Protein AF-A0A920SBG8-F1 (afdb_monomer_lite)

Secondary structure (DSSP, 8-state):
---PPPPPP---GGGSSSHHHHHHHHHHHHHHHHHTTT--SPPTT-PPTTTS-HHHHHHHHHHHHHHHHHHHGGGHHHHHHHHHHHHHHHHHT--TTGGGSEE--TTS-EETTHHHHHHHHHHHHHGGGTS--

Radius of gyration: 15.92 Å; chains: 1; bounding box: 50×31×43 Å

Structure (mmCIF, N/CA/C/O backbone):
data_AF-A0A920SBG8-F1
#
_entry.id   AF-A0A920SBG8-F1
#
loop_
_atom_site.group_PDB
_atom_site.id
_atom_site.type_symbol
_atom_site.label_atom_id
_atom_site.label_alt_id
_atom_site.label_comp_id
_atom_site.label_asym_id
_atom_site.label_entity_id
_atom_site.label_seq_id
_atom_site.pdbx_PDB_ins_code
_atom_site.Cartn_x
_atom_site.Cartn_y
_atom_site.Cartn_z
_atom_site.occupancy
_atom_site.B_iso_or_equiv
_atom_site.auth_seq_id
_atom_site.auth_comp_id
_atom_site.auth_asym_id
_atom_site.auth_atom_id
_atom_site.pdbx_PDB_model_num
ATOM 1 N N . MET A 1 1 ? 36.521 13.146 -2.210 1.00 37.94 1 MET A N 1
ATOM 2 C CA . MET A 1 1 ? 36.074 12.347 -3.370 1.00 37.94 1 MET A CA 1
ATOM 3 C C . MET A 1 1 ? 34.548 12.326 -3.344 1.00 37.94 1 MET A C 1
ATOM 5 O O . MET A 1 1 ? 33.984 11.675 -2.478 1.00 37.94 1 MET A O 1
ATOM 9 N N . LYS A 1 2 ? 33.874 13.148 -4.163 1.00 38.72 2 LYS A N 1
ATOM 10 C CA . LYS A 1 2 ? 32.404 13.142 -4.255 1.00 38.72 2 LYS A CA 1
ATOM 11 C C . LYS A 1 2 ? 32.019 12.042 -5.240 1.00 38.72 2 LYS A C 1
ATOM 13 O O . LYS A 1 2 ? 32.351 12.146 -6.416 1.00 38.72 2 LYS A O 1
ATOM 18 N N . ILE A 1 3 ? 31.389 10.980 -4.750 1.00 42.69 3 ILE A N 1
ATOM 19 C CA . ILE A 1 3 ? 30.821 9.938 -5.604 1.00 42.69 3 ILE A CA 1
ATOM 20 C C . ILE A 1 3 ? 29.560 10.555 -6.215 1.00 42.69 3 ILE A C 1
ATOM 22 O O . ILE A 1 3 ? 28.560 10.733 -5.526 1.00 42.69 3 ILE A O 1
ATOM 26 N N . GLY A 1 4 ? 29.651 10.998 -7.470 1.00 41.34 4 GLY A N 1
ATOM 27 C CA . GLY A 1 4 ? 28.479 11.430 -8.231 1.00 41.34 4 GLY A CA 1
ATOM 28 C C . GLY A 1 4 ? 27.525 10.251 -8.456 1.00 41.34 4 GLY A C 1
ATOM 29 O O . GLY A 1 4 ? 27.967 9.098 -8.399 1.00 41.34 4 GLY A O 1
ATOM 30 N N . PRO A 1 5 ? 26.227 10.505 -8.696 1.00 43.31 5 PRO A N 1
ATOM 31 C CA . PRO A 1 5 ? 25.285 9.437 -8.998 1.00 43.31 5 PRO A CA 1
ATOM 32 C C . PRO A 1 5 ? 25.799 8.635 -10.197 1.00 43.31 5 PRO A C 1
ATOM 34 O O . PRO A 1 5 ? 26.196 9.206 -11.216 1.00 43.31 5 PRO A O 1
ATOM 37 N N . LYS A 1 6 ? 25.842 7.304 -10.054 1.00 39.62 6 LYS A N 1
ATOM 38 C CA . LYS A 1 6 ? 26.209 6.409 -11.156 1.00 39.62 6 LYS A CA 1
ATOM 39 C C . LYS A 1 6 ? 25.269 6.678 -12.342 1.00 39.62 6 LYS A C 1
ATOM 41 O O . LYS A 1 6 ? 24.069 6.845 -12.116 1.00 39.62 6 LYS A O 1
ATOM 46 N N . PRO A 1 7 ? 25.783 6.713 -13.584 1.00 36.69 7 PRO A N 1
ATOM 47 C CA . PRO A 1 7 ? 24.940 6.879 -14.758 1.00 36.69 7 PRO A CA 1
ATOM 48 C C . PRO A 1 7 ? 23.891 5.764 -14.791 1.00 36.69 7 PRO A C 1
ATOM 50 O O . PRO A 1 7 ? 24.221 4.584 -14.668 1.00 36.69 7 PRO A O 1
ATOM 53 N N . VAL A 1 8 ? 22.623 6.155 -14.914 1.00 48.94 8 VAL A N 1
ATOM 54 C CA . VAL A 1 8 ? 21.510 5.212 -15.024 1.00 48.94 8 VAL A CA 1
ATOM 55 C C . VAL A 1 8 ? 21.552 4.614 -16.434 1.00 48.94 8 VAL A C 1
ATOM 57 O O . VAL A 1 8 ? 21.539 5.383 -17.400 1.00 48.94 8 VAL A O 1
ATOM 60 N N . PRO A 1 9 ? 21.628 3.281 -16.594 1.00 47.97 9 PRO A N 1
ATOM 61 C CA . PRO A 1 9 ? 21.581 2.665 -17.913 1.00 47.97 9 PRO A CA 1
ATOM 62 C C . PRO A 1 9 ? 20.255 3.001 -18.607 1.00 47.97 9 PRO A C 1
ATOM 64 O O . PRO A 1 9 ? 19.198 3.060 -17.975 1.00 47.97 9 PRO A O 1
ATOM 67 N N . ALA A 1 10 ? 20.312 3.257 -19.914 1.00 48.97 10 ALA A N 1
ATOM 68 C CA . ALA A 1 10 ? 19.129 3.569 -20.705 1.00 48.97 10 ALA A CA 1
ATOM 69 C C . ALA A 1 10 ? 18.194 2.348 -20.751 1.00 48.97 10 ALA A C 1
ATOM 71 O O . ALA A 1 10 ? 18.527 1.329 -21.351 1.00 48.97 10 ALA A O 1
ATOM 72 N N . MET A 1 11 ? 17.027 2.458 -20.112 1.00 50.44 11 MET A N 1
ATOM 73 C CA . MET A 1 11 ? 16.014 1.399 -20.095 1.00 50.44 11 MET A CA 1
ATOM 74 C C . MET A 1 11 ? 15.135 1.465 -21.366 1.00 50.44 11 MET A C 1
ATOM 76 O O . MET A 1 11 ? 14.730 2.567 -21.767 1.00 50.44 11 MET A O 1
ATOM 80 N N . PRO A 1 12 ? 14.793 0.321 -21.992 1.00 48.03 12 PRO A N 1
ATOM 81 C CA . PRO A 1 12 ? 13.858 0.236 -23.118 1.00 48.03 12 PRO A CA 1
ATOM 82 C C . PRO A 1 12 ? 12.515 0.952 -22.870 1.00 48.03 12 PRO A C 1
ATOM 84 O O . PRO A 1 12 ? 12.056 1.096 -21.739 1.00 48.03 12 PRO A O 1
ATOM 87 N N . GLY A 1 13 ? 11.841 1.408 -23.935 1.00 46.91 13 GLY A N 1
ATOM 88 C CA . GLY A 1 13 ? 10.600 2.205 -23.856 1.00 46.91 13 GLY A CA 1
ATOM 89 C C . GLY A 1 13 ? 9.397 1.510 -23.199 1.00 46.91 13 GLY A C 1
ATOM 90 O O . GLY A 1 13 ? 8.634 2.166 -22.491 1.00 46.91 13 GLY A O 1
ATOM 91 N N . SER A 1 14 ? 9.258 0.194 -23.370 1.00 47.47 14 SER A N 1
ATOM 92 C CA . SER A 1 14 ? 8.273 -0.647 -22.663 1.00 47.47 14 SER A CA 1
ATOM 93 C C . SER A 1 14 ? 8.597 -0.805 -21.177 1.00 47.47 14 SER A C 1
ATOM 95 O O . SER A 1 14 ? 7.721 -1.045 -20.359 1.00 47.47 14 SER A O 1
ATOM 97 N N . GLN A 1 15 ? 9.861 -0.603 -20.816 1.00 49.88 15 GLN A N 1
ATOM 98 C CA . GLN A 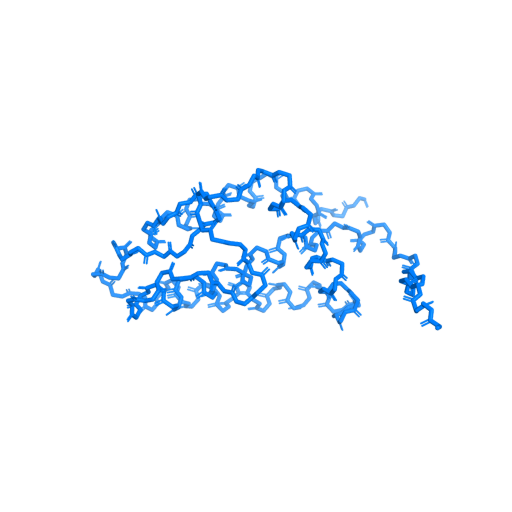1 15 ? 10.376 -0.755 -19.468 1.00 49.88 15 GLN A CA 1
ATOM 99 C C . GLN A 1 15 ? 10.361 0.562 -18.695 1.00 49.88 15 GLN A C 1
ATOM 101 O O . GLN A 1 15 ? 10.660 0.559 -17.512 1.00 49.88 15 GLN A O 1
ATOM 106 N N . ARG A 1 16 ? 10.002 1.695 -19.316 1.00 53.47 16 ARG A N 1
ATOM 107 C CA . ARG A 1 16 ? 9.938 3.020 -18.666 1.00 53.47 16 ARG A CA 1
ATOM 108 C C . ARG A 1 16 ? 8.639 3.299 -17.915 1.00 53.47 16 ARG A C 1
ATOM 110 O O . ARG A 1 16 ? 8.603 4.212 -17.092 1.00 53.47 16 ARG A O 1
ATOM 117 N N . ARG A 1 17 ? 7.612 2.483 -18.117 1.00 60.09 17 ARG A N 1
ATOM 118 C CA . ARG A 1 17 ? 6.247 2.684 -17.615 1.00 60.09 17 ARG A CA 1
ATOM 119 C C . ARG A 1 17 ? 5.931 1.561 -16.600 1.00 60.09 17 ARG A C 1
ATOM 121 O O . ARG A 1 17 ? 6.437 0.461 -16.783 1.00 60.09 17 ARG A O 1
ATOM 128 N N . GLY A 1 18 ? 5.345 1.849 -15.431 1.00 62.50 18 GLY A N 1
ATOM 129 C CA . GLY A 1 18 ? 5.064 0.834 -14.385 1.00 62.50 18 GLY A CA 1
ATOM 130 C C . GLY A 1 18 ? 5.929 0.790 -13.106 1.00 62.50 18 GLY A C 1
ATOM 131 O O . GLY A 1 18 ? 5.523 0.231 -12.086 1.00 62.50 18 GLY A O 1
ATOM 132 N N . GLY A 1 19 ? 7.098 1.432 -13.081 1.00 76.38 19 GLY A N 1
ATOM 133 C CA . GLY A 1 19 ? 7.893 1.603 -11.853 1.00 76.38 19 GLY A CA 1
ATOM 134 C C . GLY A 1 19 ? 7.133 2.337 -10.738 1.00 76.38 19 GLY A C 1
ATOM 135 O O . GLY A 1 19 ? 7.152 1.853 -9.609 1.00 76.38 19 GLY A O 1
ATOM 136 N N . PRO A 1 20 ? 6.421 3.444 -11.041 1.00 84.38 20 PRO A N 1
ATOM 137 C CA . PRO A 1 20 ? 5.554 4.116 -10.076 1.00 84.38 20 PRO A CA 1
ATOM 138 C C . PRO A 1 20 ? 4.490 3.185 -9.487 1.00 84.38 20 PRO A C 1
ATOM 140 O O . PRO A 1 20 ? 4.409 3.074 -8.272 1.00 84.38 20 PRO A O 1
ATOM 143 N N . LEU A 1 21 ? 3.765 2.431 -10.322 1.00 86.31 21 LEU A N 1
ATOM 144 C CA . LEU A 1 21 ? 2.748 1.479 -9.856 1.00 86.31 21 LEU A CA 1
ATOM 145 C C . LEU A 1 21 ? 3.324 0.373 -8.970 1.00 86.31 21 LEU A C 1
ATOM 147 O O . LEU A 1 21 ? 2.685 -0.043 -8.009 1.00 86.31 21 LEU A O 1
ATOM 151 N N . THR A 1 22 ? 4.530 -0.103 -9.275 1.00 89.75 22 THR A N 1
ATOM 152 C CA . THR A 1 22 ? 5.200 -1.121 -8.455 1.00 89.75 22 THR A CA 1
ATOM 153 C C . THR A 1 22 ? 5.632 -0.554 -7.101 1.00 89.75 22 THR A C 1
ATOM 155 O O . THR A 1 22 ? 5.477 -1.231 -6.089 1.00 89.75 22 THR A O 1
ATOM 158 N N . ALA A 1 23 ? 6.107 0.695 -7.062 1.00 90.19 23 ALA A N 1
ATOM 159 C CA . ALA A 1 23 ? 6.454 1.384 -5.819 1.00 90.19 23 ALA A CA 1
ATOM 160 C C . ALA A 1 23 ? 5.219 1.749 -4.973 1.00 90.19 23 ALA A C 1
ATOM 162 O O . ALA A 1 23 ? 5.287 1.712 -3.746 1.00 90.19 23 ALA A O 1
ATOM 163 N N . SER A 1 24 ? 4.089 2.075 -5.607 1.00 92.38 24 SER A N 1
ATOM 164 C CA . SER A 1 24 ? 2.830 2.323 -4.903 1.00 92.38 24 SER A CA 1
ATOM 165 C C . SER A 1 2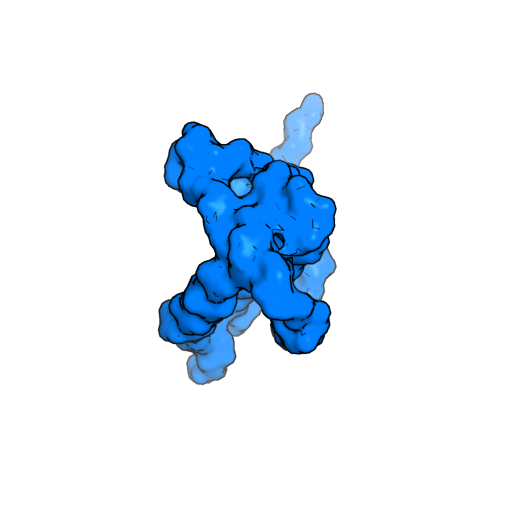4 ? 2.327 1.080 -4.177 1.00 92.38 24 SER A C 1
ATOM 167 O O . SER A 1 24 ? 1.951 1.172 -3.013 1.00 92.38 24 SER A O 1
ATOM 169 N N . VAL A 1 25 ? 2.378 -0.092 -4.820 1.00 94.31 25 VAL A N 1
ATOM 170 C CA . VAL A 1 25 ? 1.962 -1.352 -4.181 1.00 94.31 25 VAL A CA 1
ATOM 171 C C . VAL A 1 25 ? 2.807 -1.650 -2.937 1.00 94.31 25 VAL A C 1
ATOM 173 O O . VAL A 1 25 ? 2.234 -2.012 -1.913 1.00 94.31 25 VAL A O 1
ATOM 176 N N . ASP A 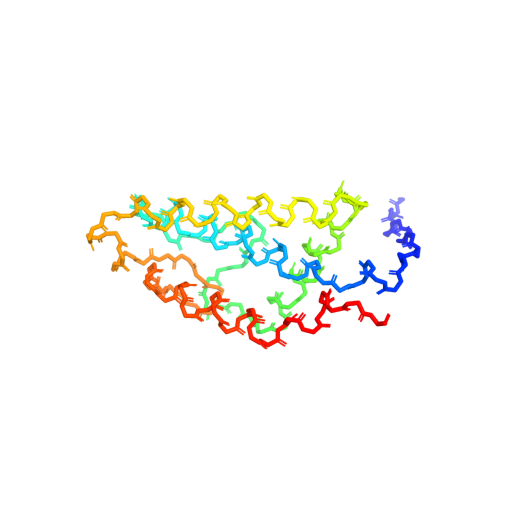1 26 ? 4.124 -1.414 -2.984 1.00 94.31 26 ASP A N 1
ATOM 177 C CA . ASP A 1 26 ? 5.005 -1.570 -1.811 1.00 94.31 26 ASP A CA 1
ATOM 178 C C . ASP A 1 26 ? 4.599 -0.642 -0.660 1.00 94.31 26 ASP A C 1
ATOM 180 O O . ASP A 1 26 ? 4.551 -1.050 0.501 1.00 94.31 26 ASP A O 1
ATOM 184 N 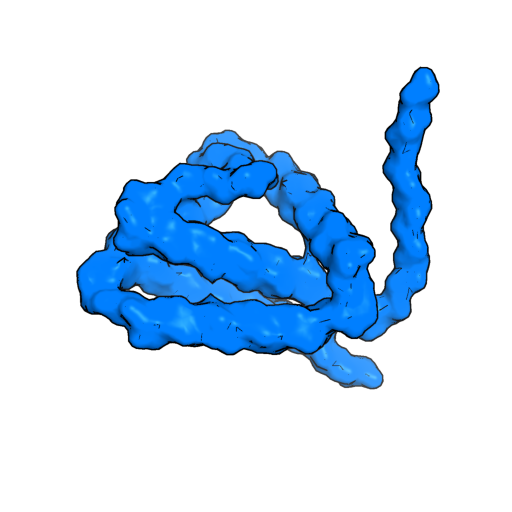N . LEU A 1 27 ? 4.296 0.624 -0.972 1.00 95.00 27 LEU A N 1
ATOM 185 C CA . LEU A 1 27 ? 3.828 1.576 0.033 1.00 95.00 27 LEU A CA 1
ATOM 186 C C . LEU A 1 27 ? 2.504 1.114 0.648 1.00 95.00 27 LEU A C 1
ATOM 188 O O . LEU A 1 27 ? 2.334 1.221 1.859 1.00 95.00 27 LEU A O 1
ATOM 192 N N . TYR A 1 28 ? 1.569 0.635 -0.172 1.00 96.69 28 TYR A N 1
ATOM 193 C CA . TYR A 1 28 ? 0.227 0.279 0.285 1.00 96.69 28 TYR A CA 1
ATOM 194 C C . TYR A 1 28 ? 0.297 -0.935 1.206 1.00 96.69 28 TYR A C 1
ATOM 196 O O . TYR A 1 28 ? -0.246 -0.894 2.306 1.00 96.69 28 TYR A O 1
ATOM 204 N N . GLU A 1 29 ? 1.029 -1.970 0.794 1.00 96.75 29 GLU A N 1
ATOM 205 C CA . GLU A 1 29 ? 1.268 -3.168 1.597 1.00 96.75 29 GLU A CA 1
ATOM 206 C C . GLU A 1 29 ? 1.908 -2.802 2.943 1.00 96.75 29 GLU A C 1
ATOM 208 O O . GLU A 1 29 ? 1.333 -3.095 3.990 1.00 96.75 29 GLU A O 1
ATOM 213 N N . SER A 1 30 ? 3.003 -2.034 2.940 1.00 96.50 30 SER A N 1
ATOM 214 C CA . SER A 1 30 ? 3.670 -1.622 4.180 1.00 96.50 30 SER A CA 1
ATOM 215 C C . SER A 1 30 ? 2.775 -0.767 5.087 1.00 96.50 30 SER A C 1
ATOM 217 O O . SER A 1 30 ? 2.719 -0.991 6.300 1.00 96.50 30 SER A O 1
ATOM 219 N N . ALA A 1 31 ? 2.056 0.207 4.522 1.00 97.56 31 ALA A N 1
ATOM 220 C CA . ALA A 1 31 ? 1.196 1.106 5.282 1.00 97.56 31 ALA A CA 1
ATOM 221 C C . ALA A 1 31 ? -0.002 0.383 5.906 1.00 97.56 31 ALA A C 1
ATOM 223 O O . ALA A 1 31 ? -0.338 0.662 7.059 1.00 97.56 31 ALA A O 1
ATOM 224 N N . ILE A 1 32 ? -0.632 -0.534 5.167 1.00 98.12 32 ILE A N 1
ATOM 225 C CA . ILE A 1 32 ? -1.767 -1.321 5.652 1.00 98.12 32 ILE A CA 1
ATOM 226 C C . ILE A 1 32 ? -1.282 -2.318 6.703 1.00 98.12 32 ILE A C 1
ATOM 228 O O . ILE A 1 32 ? -1.786 -2.283 7.822 1.00 98.12 32 ILE A O 1
ATOM 232 N N . SER A 1 33 ? -0.268 -3.138 6.401 1.00 97.44 33 SER A N 1
ATOM 233 C CA . SER A 1 33 ? 0.270 -4.156 7.317 1.00 97.44 33 SER A CA 1
ATOM 234 C C . SER A 1 33 ? 0.666 -3.563 8.678 1.00 97.44 33 SER A C 1
ATOM 236 O O . SER A 1 33 ? 0.394 -4.144 9.731 1.00 97.44 33 SER A O 1
ATOM 238 N N . ARG A 1 34 ? 1.248 -2.357 8.692 1.00 97.50 34 ARG A N 1
ATOM 239 C CA . ARG A 1 34 ? 1.580 -1.635 9.931 1.00 97.50 34 ARG A CA 1
ATOM 240 C C . ARG A 1 34 ? 0.361 -0.976 10.570 1.00 97.50 34 ARG A C 1
ATOM 242 O O . ARG A 1 34 ? 0.119 -1.161 11.763 1.00 97.50 34 ARG A O 1
ATOM 249 N N . GLY A 1 35 ? -0.462 -0.280 9.791 1.00 97.75 35 GLY A N 1
ATOM 250 C CA . GLY A 1 35 ? -1.638 0.422 10.305 1.00 97.75 35 GLY A CA 1
ATOM 251 C C . GLY A 1 35 ? -2.635 -0.511 10.989 1.00 97.75 35 GLY A C 1
ATOM 252 O O . GLY A 1 35 ? -3.149 -0.194 12.065 1.00 97.75 35 GLY A O 1
ATOM 253 N N . ILE A 1 36 ? -2.837 -1.720 10.454 1.00 97.50 36 ILE A N 1
ATOM 254 C CA . ILE A 1 36 ? -3.737 -2.706 11.067 1.00 97.50 36 ILE A CA 1
ATOM 255 C C . ILE A 1 36 ? -3.201 -3.263 12.391 1.00 97.50 36 ILE A C 1
ATOM 257 O O . ILE A 1 36 ? -3.978 -3.759 13.206 1.00 97.50 36 ILE A O 1
ATOM 261 N N . THR A 1 37 ? -1.904 -3.134 12.666 1.00 96.69 37 THR A N 1
ATOM 262 C CA . THR A 1 37 ? -1.307 -3.471 13.970 1.00 96.69 37 THR A CA 1
ATOM 263 C C . THR A 1 37 ? -1.205 -2.264 14.910 1.00 96.69 37 THR A C 1
ATOM 265 O O . THR A 1 37 ? -0.766 -2.407 16.048 1.00 96.69 37 THR A O 1
ATOM 268 N N . GLY A 1 38 ? -1.704 -1.098 14.483 1.00 95.69 38 GLY A N 1
ATOM 269 C CA . GLY A 1 38 ? -1.749 0.135 15.271 1.00 95.69 38 GLY A CA 1
ATOM 270 C C . GLY A 1 38 ? -0.588 1.097 15.012 1.00 95.69 38 GLY A C 1
ATOM 271 O O . GLY A 1 38 ? -0.465 2.090 15.725 1.00 95.69 38 GLY A O 1
ATOM 272 N N . ASP A 1 39 ? 0.248 0.834 14.007 1.00 96.62 39 ASP A N 1
ATOM 273 C CA . ASP A 1 39 ? 1.374 1.691 13.643 1.00 96.62 39 ASP A CA 1
ATOM 274 C C . ASP A 1 39 ? 1.100 2.465 12.345 1.00 96.62 39 ASP A C 1
ATOM 276 O O . ASP A 1 39 ? 1.230 1.947 11.238 1.00 96.62 39 ASP A O 1
ATOM 280 N N . SER A 1 40 ? 0.736 3.740 12.487 1.00 95.50 40 SER A N 1
ATOM 281 C CA . SER A 1 40 ? 0.481 4.654 11.363 1.00 95.50 40 SER A CA 1
ATOM 282 C C . SER A 1 40 ? 1.665 5.586 11.057 1.00 95.50 40 SER A C 1
ATOM 284 O O . SER A 1 40 ? 1.488 6.597 10.371 1.00 95.50 40 SER A O 1
ATOM 286 N N . ASN A 1 41 ? 2.859 5.300 11.589 1.00 94.75 41 ASN A N 1
ATOM 287 C CA . ASN A 1 41 ? 4.054 6.102 11.324 1.00 94.75 41 ASN A CA 1
ATOM 288 C C . ASN A 1 41 ? 4.565 5.894 9.888 1.00 94.75 41 ASN A C 1
ATOM 290 O O . ASN A 1 41 ? 4.298 4.854 9.281 1.00 94.75 41 ASN A O 1
ATOM 294 N N . PRO A 1 42 ? 5.327 6.856 9.330 1.00 93.50 42 PRO A N 1
ATOM 295 C CA . PRO A 1 42 ? 5.936 6.684 8.017 1.00 93.50 42 PRO A CA 1
ATOM 296 C C . PRO A 1 42 ? 6.794 5.407 7.930 1.00 93.50 42 PRO A C 1
ATOM 298 O O . PRO A 1 42 ? 7.540 5.082 8.864 1.00 93.50 42 PRO A O 1
ATOM 301 N N . PRO A 1 43 ? 6.728 4.681 6.799 1.00 89.69 43 PRO A N 1
ATOM 302 C CA . PRO A 1 43 ? 7.755 3.725 6.410 1.00 89.69 43 PRO A CA 1
ATOM 303 C C . PRO A 1 43 ? 9.135 4.369 6.301 1.00 89.69 43 PRO A C 1
ATOM 305 O O . PRO A 1 43 ? 9.269 5.584 6.145 1.00 89.69 43 PRO A O 1
ATOM 308 N N . GLU A 1 44 ? 10.177 3.550 6.413 1.00 85.31 44 GLU A N 1
ATOM 309 C CA . GLU A 1 44 ? 11.551 4.025 6.272 1.00 85.31 44 GLU A CA 1
ATOM 310 C C . GLU A 1 44 ? 11.740 4.729 4.918 1.00 85.31 44 GLU A C 1
ATOM 312 O O . GLU A 1 44 ? 11.281 4.253 3.880 1.00 85.31 44 GLU A O 1
ATOM 317 N N . GLY A 1 45 ? 12.386 5.898 4.931 1.00 85.25 45 GLY A N 1
ATOM 318 C CA . GLY A 1 45 ? 12.582 6.707 3.725 1.00 85.25 45 GLY A CA 1
ATOM 319 C C . GLY A 1 45 ? 11.344 7.485 3.257 1.00 85.25 45 GLY A C 1
ATOM 320 O O . GLY A 1 45 ? 11.353 8.011 2.141 1.00 85.25 45 GLY A O 1
ATOM 321 N N . PHE A 1 46 ? 10.293 7.571 4.080 1.00 90.00 46 PHE A N 1
ATOM 322 C CA . PHE A 1 46 ? 9.143 8.442 3.843 1.00 90.00 46 PHE A CA 1
ATOM 323 C C . PHE A 1 46 ? 9.093 9.587 4.851 1.00 90.00 46 PHE A C 1
ATOM 325 O O . PHE A 1 46 ? 9.255 9.401 6.058 1.00 90.00 46 PHE A O 1
ATOM 332 N N . SER A 1 47 ? 8.797 10.782 4.351 1.00 91.50 47 SER A N 1
ATOM 333 C CA . SER A 1 47 ? 8.508 11.938 5.192 1.00 91.50 47 SER A CA 1
ATOM 334 C C . SER A 1 47 ? 7.243 11.769 6.050 1.00 91.50 47 SER A C 1
ATOM 336 O O . SER A 1 47 ? 6.308 11.038 5.708 1.00 91.50 47 SER A O 1
ATOM 338 N N . ALA A 1 48 ? 7.167 12.528 7.148 1.00 90.38 48 ALA A N 1
ATOM 339 C CA . ALA A 1 48 ? 5.980 12.585 8.000 1.00 90.38 48 ALA A CA 1
ATOM 340 C C . ALA A 1 48 ? 4.719 12.997 7.211 1.00 90.38 48 ALA A C 1
ATOM 342 O O . ALA A 1 48 ? 4.754 13.902 6.364 1.00 90.38 48 ALA A O 1
ATOM 343 N N . ALA A 1 49 ? 3.602 12.331 7.516 1.00 90.44 49 ALA A N 1
ATOM 344 C CA . ALA A 1 49 ? 2.322 12.540 6.847 1.00 90.44 49 ALA A CA 1
ATOM 345 C C . ALA A 1 49 ? 1.807 13.970 7.065 1.00 90.44 49 ALA A C 1
ATOM 347 O O . ALA A 1 49 ? 1.794 14.465 8.190 1.00 90.44 49 ALA A O 1
ATOM 348 N N . GLY A 1 50 ? 1.373 14.635 5.992 1.00 88.62 50 GLY A N 1
ATOM 349 C CA . GLY A 1 50 ? 0.727 15.955 6.052 1.00 88.62 50 GLY A CA 1
ATOM 350 C C . GLY A 1 50 ? 1.634 17.139 6.415 1.00 88.62 50 GLY A C 1
ATOM 351 O O . GLY A 1 50 ? 1.185 18.278 6.342 1.00 88.62 50 GLY A O 1
ATOM 352 N N . VAL A 1 51 ? 2.901 16.897 6.763 1.00 88.50 51 VAL A N 1
ATOM 353 C CA . VAL A 1 51 ? 3.880 17.947 7.105 1.00 88.50 51 VAL A CA 1
ATOM 354 C C . VAL A 1 51 ? 4.770 18.291 5.910 1.00 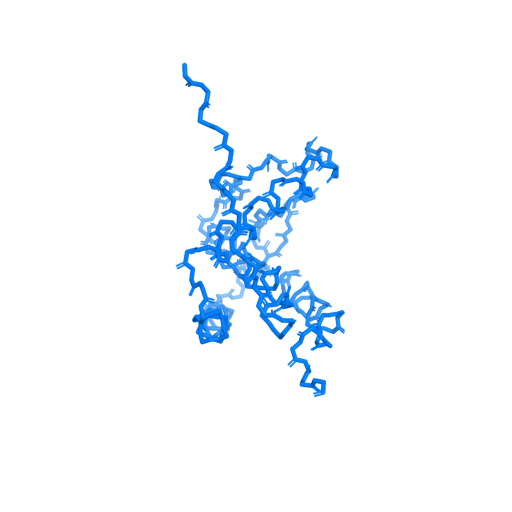88.50 51 VAL A C 1
ATOM 356 O O . VAL A 1 51 ? 5.110 19.451 5.688 1.00 88.50 51 VAL A O 1
ATOM 359 N N . SER A 1 52 ? 5.153 17.285 5.123 1.00 85.62 52 SER A N 1
ATOM 360 C CA . SER A 1 52 ? 6.060 17.464 3.988 1.00 85.62 52 SER A CA 1
ATOM 361 C C . SER A 1 52 ? 5.384 18.137 2.792 1.00 85.62 52 SER A C 1
ATOM 363 O O . SER A 1 52 ? 4.248 17.825 2.407 1.00 85.62 52 SER A O 1
ATOM 365 N N . SER A 1 53 ? 6.123 19.048 2.151 1.00 89.44 53 SER A N 1
ATOM 366 C CA . SER A 1 53 ? 5.667 19.700 0.924 1.00 89.44 53 SER A CA 1
ATOM 367 C C . SER A 1 53 ? 5.385 18.664 -0.172 1.00 89.44 53 SER A C 1
ATOM 369 O O . SER A 1 53 ? 5.960 17.572 -0.188 1.00 89.44 53 SER A O 1
ATOM 371 N N . LEU A 1 54 ? 4.497 18.996 -1.113 1.00 87.00 54 LEU A N 1
ATOM 372 C CA . LEU A 1 54 ? 4.246 18.132 -2.270 1.00 87.00 54 LEU A CA 1
ATOM 373 C C . LEU A 1 54 ? 5.534 17.856 -3.063 1.00 87.00 54 LEU A C 1
ATOM 375 O O . LEU A 1 54 ? 5.749 16.723 -3.484 1.00 87.00 54 LEU A O 1
ATOM 379 N N . MET A 1 55 ? 6.399 18.864 -3.211 1.00 90.00 55 MET A N 1
ATOM 380 C CA . MET A 1 55 ? 7.666 18.739 -3.939 1.00 90.00 55 MET A CA 1
ATOM 381 C C . MET A 1 55 ? 8.613 17.749 -3.262 1.00 90.00 55 MET A C 1
ATOM 383 O O . MET A 1 55 ? 9.113 16.844 -3.920 1.00 90.00 55 MET A O 1
ATOM 387 N N . THR A 1 56 ? 8.775 17.843 -1.940 1.00 89.38 56 THR A N 1
ATOM 388 C CA . THR A 1 56 ? 9.596 16.901 -1.161 1.00 89.38 56 THR A CA 1
ATOM 389 C C . THR A 1 56 ? 9.106 15.465 -1.340 1.00 89.38 56 THR A C 1
ATOM 391 O O . THR A 1 56 ? 9.890 14.566 -1.631 1.00 89.38 56 THR A O 1
ATOM 394 N N . ARG A 1 57 ? 7.788 15.247 -1.245 1.00 87.81 57 ARG A N 1
ATOM 395 C CA . ARG A 1 57 ? 7.192 13.915 -1.431 1.00 87.81 57 ARG A CA 1
ATOM 396 C C . ARG A 1 57 ? 7.407 13.379 -2.848 1.00 87.81 57 ARG A C 1
ATOM 398 O O . ARG A 1 57 ? 7.628 12.181 -3.015 1.00 87.81 57 ARG A O 1
ATOM 405 N N . LEU A 1 58 ? 7.351 14.247 -3.859 1.00 87.62 58 LEU A N 1
ATOM 406 C CA . LEU A 1 58 ? 7.593 13.874 -5.252 1.00 87.62 58 LEU A CA 1
ATOM 407 C C . LEU A 1 58 ? 9.060 13.489 -5.495 1.00 87.62 58 LEU A C 1
ATOM 409 O O . LEU A 1 58 ? 9.320 12.500 -6.181 1.00 87.62 58 LEU A O 1
ATOM 413 N N . GLU A 1 59 ? 10.010 14.222 -4.916 1.00 89.75 59 GLU A N 1
ATOM 414 C CA . GLU A 1 59 ? 11.445 13.923 -5.006 1.00 89.75 59 GLU A CA 1
ATOM 415 C C . GLU A 1 59 ? 11.788 12.586 -4.337 1.00 89.75 59 GLU A C 1
ATOM 417 O O . GLU A 1 59 ? 12.394 11.719 -4.971 1.00 89.75 59 GLU A O 1
ATOM 422 N N . GLU A 1 60 ? 11.325 12.370 -3.100 1.00 89.69 60 GLU A N 1
ATOM 423 C CA . GLU A 1 60 ? 11.485 11.095 -2.386 1.00 89.69 60 GLU A CA 1
ATOM 424 C C . GLU A 1 60 ? 10.896 9.928 -3.189 1.00 89.69 60 GLU A C 1
ATOM 426 O O . GLU A 1 60 ? 11.518 8.870 -3.323 1.00 89.69 60 GLU A O 1
ATOM 431 N N . ASN A 1 61 ? 9.704 10.123 -3.766 1.00 88.38 61 ASN A N 1
ATOM 432 C CA . ASN A 1 61 ? 9.056 9.103 -4.582 1.00 88.38 61 ASN A CA 1
ATOM 433 C C . ASN A 1 61 ? 9.838 8.795 -5.859 1.00 88.38 61 ASN A C 1
ATOM 435 O O . ASN A 1 61 ? 10.022 7.632 -6.212 1.00 88.38 61 ASN A O 1
ATOM 439 N N . THR A 1 62 ? 10.342 9.831 -6.526 1.00 89.62 62 THR A N 1
ATOM 440 C CA . THR A 1 62 ? 11.144 9.689 -7.743 1.00 89.62 62 THR A CA 1
ATOM 441 C C . THR A 1 62 ? 12.407 8.883 -7.461 1.00 89.62 62 THR A C 1
ATOM 443 O O . THR A 1 62 ? 12.709 7.937 -8.190 1.00 89.62 62 THR A O 1
ATOM 446 N N . GLN A 1 63 ? 13.110 9.190 -6.367 1.00 90.38 63 GLN A N 1
ATOM 447 C CA . GLN A 1 63 ? 14.314 8.455 -5.994 1.00 90.38 63 GLN A CA 1
ATOM 448 C C . GLN A 1 63 ? 14.010 6.989 -5.654 1.00 90.38 63 GLN A C 1
ATOM 450 O O . GLN A 1 63 ? 14.751 6.101 -6.079 1.00 90.38 63 GLN A O 1
ATOM 455 N N . ARG A 1 64 ? 12.899 6.712 -4.957 1.00 90.44 64 ARG A N 1
ATOM 456 C CA . ARG A 1 64 ? 12.449 5.338 -4.676 1.00 90.44 64 ARG A CA 1
ATOM 457 C C . ARG A 1 64 ? 12.165 4.553 -5.953 1.00 90.44 64 ARG A C 1
ATOM 459 O O . ARG A 1 64 ? 12.646 3.432 -6.088 1.00 90.44 64 ARG A O 1
ATOM 466 N N . VAL A 1 65 ? 11.461 5.146 -6.917 1.00 90.06 65 VAL A N 1
ATOM 467 C CA . VAL A 1 65 ? 11.185 4.496 -8.209 1.00 90.06 65 VAL A CA 1
ATOM 468 C C . VAL A 1 65 ? 12.476 4.220 -8.986 1.00 90.06 65 VAL A C 1
ATOM 470 O O . VAL A 1 65 ? 12.609 3.148 -9.575 1.00 90.06 65 VAL A O 1
ATOM 473 N N . ILE A 1 66 ? 13.444 5.145 -8.980 1.00 88.38 66 ILE A N 1
ATOM 474 C CA . ILE A 1 66 ? 14.754 4.930 -9.617 1.00 88.38 66 ILE A CA 1
ATOM 475 C C . ILE A 1 66 ? 15.474 3.743 -8.973 1.00 88.38 66 ILE A C 1
ATOM 477 O O . ILE A 1 66 ? 15.890 2.831 -9.687 1.00 88.38 66 ILE A O 1
ATOM 481 N N . ASN A 1 67 ? 15.581 3.735 -7.643 1.00 90.81 67 ASN A N 1
ATOM 482 C CA . ASN A 1 67 ? 16.267 2.673 -6.908 1.00 90.81 67 ASN A CA 1
ATOM 483 C C . ASN A 1 67 ? 15.599 1.314 -7.151 1.00 90.81 67 ASN A C 1
ATOM 485 O O . ASN A 1 67 ? 16.280 0.346 -7.476 1.00 90.81 67 ASN A O 1
ATOM 489 N N . LEU A 1 68 ? 14.265 1.262 -7.082 1.00 90.50 68 LEU A N 1
ATOM 490 C CA . LEU A 1 68 ? 13.489 0.052 -7.343 1.00 90.50 68 LEU A CA 1
ATOM 491 C C . LEU A 1 68 ? 13.782 -0.504 -8.737 1.00 90.50 68 LEU A C 1
ATOM 493 O O . LEU A 1 68 ? 14.068 -1.687 -8.891 1.00 90.50 68 LEU A O 1
ATOM 497 N N . ARG A 1 69 ? 13.753 0.356 -9.761 1.00 87.06 69 ARG A N 1
ATOM 498 C CA . ARG A 1 69 ? 14.028 -0.044 -11.147 1.00 87.06 69 ARG A CA 1
ATOM 499 C C . ARG A 1 69 ? 15.452 -0.558 -11.338 1.00 87.06 69 ARG A C 1
ATOM 501 O O . ARG A 1 69 ? 15.640 -1.493 -12.110 1.00 87.06 69 ARG A O 1
ATOM 508 N N . GLN A 1 70 ? 16.429 0.050 -10.668 1.00 90.94 70 GLN A N 1
ATOM 509 C CA . GLN A 1 70 ? 17.820 -0.401 -10.709 1.00 90.94 70 GLN A CA 1
ATOM 510 C C . GLN A 1 70 ? 17.996 -1.773 -10.051 1.00 90.94 70 GLN A C 1
ATOM 512 O O . GLN A 1 70 ? 18.779 -2.575 -10.549 1.00 90.94 70 GLN A O 1
ATOM 517 N N . ASP A 1 71 ? 17.261 -2.043 -8.973 1.00 92.19 71 ASP A N 1
ATOM 518 C CA . ASP A 1 71 ? 17.346 -3.297 -8.223 1.00 92.19 71 ASP A CA 1
ATOM 519 C C . ASP A 1 71 ? 16.666 -4.475 -8.947 1.00 92.19 71 ASP A C 1
ATOM 521 O O . ASP A 1 71 ? 17.232 -5.564 -9.082 1.00 92.19 71 ASP A O 1
ATOM 525 N N . ILE A 1 72 ? 15.455 -4.268 -9.477 1.00 90.38 72 ILE A N 1
ATOM 526 C CA . ILE A 1 72 ? 14.664 -5.369 -10.056 1.00 90.38 72 ILE A CA 1
ATOM 527 C C . ILE A 1 72 ? 14.836 -5.529 -11.572 1.00 90.38 72 ILE A C 1
ATOM 529 O O . ILE A 1 72 ? 14.604 -6.626 -12.088 1.00 90.38 72 ILE A O 1
ATOM 533 N N . GLY A 1 73 ? 15.271 -4.479 -12.279 1.00 88.75 73 GLY A N 1
ATOM 534 C CA . GLY A 1 73 ? 15.630 -4.510 -13.700 1.00 88.75 73 GLY A CA 1
ATOM 535 C C . GLY A 1 73 ? 14.542 -5.096 -14.608 1.00 88.75 73 GLY A C 1
ATOM 536 O O . GLY A 1 73 ? 13.400 -4.628 -14.635 1.00 88.75 73 GLY A O 1
ATOM 537 N N . ASP A 1 74 ? 14.899 -6.143 -15.354 1.00 86.75 74 ASP A N 1
ATOM 538 C CA . ASP A 1 74 ? 14.021 -6.842 -16.308 1.00 86.75 74 ASP A CA 1
ATOM 539 C C . ASP A 1 74 ? 12.885 -7.627 -15.640 1.00 86.75 74 ASP A C 1
ATOM 541 O O . ASP A 1 74 ? 11.915 -8.005 -16.293 1.00 86.75 74 ASP A O 1
ATOM 545 N N . ARG A 1 75 ? 12.950 -7.824 -14.319 1.00 90.38 75 ARG A N 1
ATOM 546 C CA . ARG A 1 75 ? 11.918 -8.534 -13.552 1.00 90.38 75 ARG A CA 1
ATOM 547 C C . ARG A 1 75 ? 10.760 -7.636 -13.123 1.00 90.38 75 ARG A C 1
ATOM 549 O O . ARG A 1 75 ? 9.895 -8.092 -12.385 1.00 90.38 75 ARG A O 1
ATOM 556 N N . LEU A 1 76 ? 10.719 -6.376 -13.564 1.00 86.56 76 LEU A N 1
ATOM 557 C CA . LEU A 1 76 ? 9.706 -5.402 -13.146 1.00 86.56 76 LEU A CA 1
ATOM 558 C C . LEU A 1 76 ? 8.276 -5.950 -13.243 1.00 86.56 76 LEU A C 1
ATOM 560 O O . LEU A 1 76 ? 7.531 -5.857 -12.274 1.00 86.56 76 LEU A O 1
ATOM 564 N N . LEU A 1 77 ? 7.903 -6.553 -14.376 1.00 86.12 77 LEU A N 1
ATOM 565 C CA . LEU A 1 77 ? 6.536 -7.036 -14.587 1.00 86.12 77 LEU A CA 1
ATOM 566 C C . LEU A 1 77 ? 6.186 -8.233 -13.691 1.00 86.12 77 LEU A C 1
ATOM 568 O O . LEU A 1 77 ? 5.098 -8.273 -13.120 1.00 86.12 77 LEU A O 1
ATOM 572 N N . SER A 1 78 ? 7.098 -9.200 -13.542 1.00 90.00 78 SER A N 1
ATOM 573 C CA . SER A 1 78 ? 6.852 -10.369 -12.690 1.00 90.00 78 SER A CA 1
ATOM 574 C C . SER A 1 78 ? 6.816 -9.989 -11.210 1.00 90.00 78 SER A C 1
ATOM 576 O O . SER A 1 78 ? 5.940 -10.454 -10.484 1.00 90.00 78 SER A O 1
ATOM 578 N N . VAL A 1 79 ? 7.700 -9.086 -10.779 1.00 92.88 79 VAL A N 1
ATOM 579 C CA . VAL A 1 79 ? 7.704 -8.523 -9.421 1.00 92.88 79 VAL A CA 1
ATOM 580 C C . VAL A 1 79 ? 6.425 -7.734 -9.156 1.00 92.88 79 VAL A C 1
ATOM 582 O O . VAL A 1 79 ? 5.791 -7.937 -8.124 1.00 92.88 79 VAL A O 1
ATOM 585 N N . PHE A 1 80 ? 6.004 -6.879 -10.090 1.00 90.38 80 PHE A N 1
ATOM 586 C CA . PHE A 1 80 ? 4.752 -6.135 -9.975 1.00 90.38 80 PHE A CA 1
ATOM 587 C C . PHE A 1 80 ? 3.549 -7.069 -9.824 1.00 90.38 80 PHE A C 1
ATOM 589 O O . PHE A 1 80 ? 2.734 -6.879 -8.923 1.00 90.38 80 PHE A O 1
ATOM 596 N N . SER A 1 81 ? 3.457 -8.099 -10.669 1.00 91.69 81 SER A N 1
ATOM 597 C CA . SER A 1 81 ? 2.370 -9.078 -10.616 1.00 91.69 81 SER A CA 1
ATOM 598 C C . SER A 1 81 ? 2.331 -9.818 -9.274 1.00 91.69 81 SER A C 1
ATOM 600 O O . SER A 1 81 ? 1.266 -9.889 -8.662 1.00 91.69 81 SER A O 1
ATOM 602 N N . GLY A 1 82 ? 3.482 -10.283 -8.773 1.00 95.56 82 GLY A N 1
ATOM 603 C CA . GLY A 1 82 ? 3.574 -10.931 -7.461 1.00 95.56 82 GLY A CA 1
ATOM 604 C C . GLY A 1 82 ? 3.140 -10.009 -6.319 1.00 95.56 82 GLY A C 1
ATOM 605 O O . GLY A 1 82 ? 2.282 -10.372 -5.523 1.00 95.56 82 GLY A O 1
ATOM 606 N N . ARG A 1 83 ? 3.628 -8.764 -6.304 1.00 95.19 83 ARG A N 1
ATOM 607 C CA . ARG A 1 83 ? 3.245 -7.763 -5.293 1.00 95.19 83 ARG A CA 1
ATOM 608 C C . ARG A 1 83 ? 1.754 -7.438 -5.318 1.00 95.19 83 ARG A C 1
ATOM 610 O O . ARG A 1 83 ? 1.154 -7.239 -4.268 1.00 95.19 83 ARG A O 1
ATOM 617 N N . CYS A 1 84 ? 1.135 -7.408 -6.500 1.00 94.88 84 CYS A N 1
ATOM 618 C CA . CYS A 1 84 ? -0.314 -7.241 -6.603 1.00 94.88 84 CYS A CA 1
ATOM 619 C C . CYS A 1 84 ? -1.061 -8.407 -5.950 1.00 94.88 84 CYS A C 1
ATOM 621 O O . CYS A 1 84 ? -2.022 -8.170 -5.228 1.00 94.88 84 CYS A O 1
ATOM 623 N N . GLN A 1 85 ? -0.613 -9.646 -6.175 1.00 96.94 85 GLN A N 1
ATOM 624 C CA . GLN A 1 85 ? -1.214 -10.824 -5.544 1.00 96.94 85 GLN A CA 1
ATOM 625 C C . GLN A 1 85 ? -1.070 -10.781 -4.022 1.00 96.94 85 GLN A C 1
ATOM 627 O O . GLN A 1 85 ? -2.011 -11.124 -3.311 1.00 96.94 85 GLN A O 1
ATOM 632 N N . ASP A 1 86 ? 0.081 -10.343 -3.516 1.00 97.56 86 ASP A N 1
ATOM 633 C CA . ASP A 1 86 ? 0.313 -10.235 -2.076 1.00 97.56 86 ASP A CA 1
ATOM 634 C C . ASP A 1 86 ? -0.545 -9.132 -1.442 1.00 97.56 86 ASP A C 1
ATOM 636 O O . ASP A 1 86 ? -1.170 -9.365 -0.408 1.00 97.56 86 ASP A O 1
ATOM 640 N N . LEU A 1 87 ? -0.690 -7.980 -2.106 1.00 97.25 87 LEU A N 1
ATOM 641 C CA . LEU A 1 87 ? -1.609 -6.928 -1.667 1.00 97.25 87 LEU A CA 1
ATOM 642 C C . LEU A 1 87 ? -3.077 -7.395 -1.690 1.00 97.25 87 LEU A C 1
ATOM 644 O O . LEU A 1 87 ? -3.832 -7.082 -0.773 1.00 97.25 87 LEU A O 1
ATOM 648 N N . THR A 1 88 ? -3.492 -8.172 -2.697 1.00 97.25 88 THR A N 1
ATOM 649 C CA . THR A 1 88 ? -4.836 -8.776 -2.732 1.00 97.25 88 THR A CA 1
ATOM 650 C C . THR A 1 88 ? -5.062 -9.697 -1.535 1.00 97.25 88 THR A C 1
ATOM 652 O O . THR A 1 88 ? -6.064 -9.541 -0.842 1.00 97.25 88 THR A O 1
ATOM 655 N N . LYS A 1 89 ? -4.115 -10.592 -1.231 1.00 98.19 89 LYS A N 1
ATOM 656 C CA . LYS A 1 89 ? -4.209 -11.477 -0.056 1.00 98.19 89 LYS A CA 1
ATOM 657 C C . LYS A 1 89 ? -4.267 -10.692 1.254 1.00 98.19 89 LYS A C 1
ATOM 659 O O . LYS A 1 89 ? -4.981 -11.094 2.167 1.00 98.19 89 LYS A O 1
ATOM 664 N N . LEU A 1 90 ? -3.531 -9.581 1.355 1.00 98.19 90 LEU A N 1
ATOM 665 C CA . LEU A 1 90 ? -3.594 -8.704 2.524 1.00 98.19 90 LEU A CA 1
ATOM 666 C C . LEU A 1 90 ? -5.011 -8.155 2.718 1.00 98.19 90 LEU A C 1
ATOM 668 O O . LEU A 1 90 ? -5.532 -8.241 3.825 1.00 98.19 90 LEU A O 1
ATOM 672 N N . PHE A 1 91 ? -5.652 -7.656 1.655 1.00 97.81 91 PHE A N 1
ATOM 673 C CA . PHE A 1 91 ? -7.040 -7.186 1.719 1.00 97.81 91 PHE A CA 1
ATOM 674 C C . PHE A 1 91 ? -8.029 -8.299 2.082 1.00 97.81 91 PHE A C 1
ATOM 676 O O . PHE A 1 91 ? -8.899 -8.084 2.922 1.00 97.81 91 PHE A O 1
ATOM 683 N N . GLU A 1 92 ? -7.886 -9.487 1.490 1.00 97.62 92 GLU A N 1
ATOM 684 C CA . GLU A 1 92 ? -8.729 -10.654 1.789 1.00 97.62 92 GLU A CA 1
ATOM 685 C C . GLU A 1 92 ? -8.594 -11.129 3.246 1.00 97.62 92 GLU A C 1
ATOM 687 O O . GLU A 1 92 ? -9.527 -11.712 3.796 1.00 97.62 92 GLU A O 1
ATOM 692 N N . GLY A 1 93 ? -7.443 -10.877 3.877 1.00 97.56 93 GLY A N 1
ATOM 693 C CA . GLY A 1 93 ? -7.153 -11.261 5.258 1.00 97.56 93 GLY A CA 1
ATOM 694 C C . GLY A 1 93 ? -7.582 -10.252 6.328 1.00 97.56 93 GLY A C 1
ATOM 695 O O . GLY A 1 93 ? -7.439 -10.554 7.515 1.00 97.56 93 GLY A O 1
ATOM 696 N N . LEU A 1 94 ? -8.078 -9.066 5.958 1.00 97.75 94 LEU A N 1
ATOM 697 C CA . LEU A 1 94 ? -8.481 -8.047 6.933 1.00 97.75 94 LEU A CA 1
ATOM 698 C C . LEU A 1 94 ? -9.767 -8.445 7.663 1.00 97.75 94 LEU A C 1
ATOM 700 O O . LEU A 1 94 ? -10.777 -8.772 7.040 1.00 97.75 94 LEU A O 1
ATOM 704 N N . ALA A 1 95 ? -9.769 -8.338 8.995 1.00 97.50 95 ALA A N 1
ATOM 705 C CA . ALA A 1 95 ? -11.001 -8.455 9.767 1.00 97.50 95 ALA A CA 1
ATOM 706 C C . ALA A 1 95 ? -11.846 -7.175 9.646 1.00 97.50 95 ALA A C 1
ATOM 708 O O . ALA A 1 95 ? -11.318 -6.089 9.408 1.00 97.50 95 ALA A O 1
ATOM 709 N N . ASP A 1 96 ? -13.148 -7.264 9.931 1.00 97.62 96 ASP A N 1
ATOM 710 C CA . ASP A 1 96 ? -14.089 -6.131 9.853 1.00 97.62 96 ASP A CA 1
ATOM 711 C C . ASP A 1 96 ? -13.585 -4.861 10.562 1.00 97.62 96 ASP A C 1
ATOM 713 O O . ASP A 1 96 ? -13.709 -3.745 10.055 1.00 97.62 96 ASP A O 1
ATOM 717 N N . LYS A 1 97 ? -12.954 -5.027 11.730 1.00 96.50 97 LYS A N 1
ATOM 718 C CA . LYS A 1 97 ? -12.403 -3.918 12.525 1.00 96.50 97 LYS A CA 1
ATOM 719 C C . LYS A 1 97 ? -11.152 -3.275 11.919 1.00 96.50 97 LYS A C 1
ATOM 721 O O . LYS A 1 97 ? -10.825 -2.146 12.281 1.00 96.50 97 LYS A O 1
ATOM 726 N N . ASP A 1 98 ? -10.420 -3.986 11.065 1.00 98.38 98 ASP A N 1
ATOM 727 C CA . ASP A 1 98 ? -9.142 -3.522 10.521 1.00 98.38 98 ASP A CA 1
ATOM 728 C C . ASP A 1 98 ? -9.349 -2.465 9.436 1.00 98.38 98 ASP A C 1
ATOM 730 O O . ASP A 1 98 ? -8.567 -1.522 9.341 1.00 98.38 98 ASP A O 1
ATOM 734 N N . TRP A 1 99 ? -10.464 -2.540 8.705 1.00 98.25 99 TRP A N 1
ATOM 735 C CA . TRP A 1 99 ? -10.819 -1.602 7.637 1.00 98.25 99 TRP A CA 1
ATOM 736 C C . TRP A 1 99 ? -10.862 -0.132 8.073 1.00 98.25 99 TRP A C 1
ATOM 738 O O . TRP A 1 99 ? -10.576 0.759 7.271 1.00 98.25 99 TRP A O 1
ATOM 748 N N . GLN A 1 100 ? -11.196 0.128 9.342 1.00 97.94 100 GLN A N 1
ATOM 749 C CA . GLN A 1 100 ? -11.293 1.480 9.903 1.00 97.94 100 GLN A CA 1
ATOM 750 C C . GLN A 1 100 ? -10.011 1.951 10.601 1.00 97.94 100 GLN A C 1
ATOM 752 O O . GLN A 1 100 ? -9.938 3.100 11.040 1.00 97.94 100 GLN A O 1
ATOM 757 N N . LYS A 1 101 ? -8.985 1.099 10.715 1.00 98.19 101 LYS A N 1
ATOM 758 C CA . LYS A 1 101 ? -7.717 1.494 11.334 1.00 98.19 101 LYS A CA 1
ATOM 759 C C . LYS A 1 101 ? -6.976 2.481 10.445 1.00 98.19 101 LYS A C 1
ATOM 761 O O . LYS A 1 101 ? -6.901 2.317 9.226 1.00 98.19 101 LYS A O 1
ATOM 766 N N . LEU A 1 102 ? -6.416 3.509 11.079 1.00 98.00 102 LEU A N 1
ATOM 767 C CA . LEU A 1 102 ? -5.611 4.501 10.386 1.00 98.00 102 LEU A CA 1
ATOM 768 C C . LEU A 1 102 ? -4.272 3.890 9.975 1.00 98.00 102 LEU A C 1
ATOM 770 O O . LEU A 1 102 ? -3.529 3.335 10.780 1.00 98.00 102 LEU A O 1
ATOM 774 N N . CYS A 1 103 ? -3.962 4.047 8.703 1.00 98.25 103 CYS A N 1
ATOM 775 C CA . CYS A 1 103 ? -2.726 3.654 8.063 1.00 98.25 103 CYS A CA 1
ATOM 776 C C . CYS A 1 103 ? -1.994 4.926 7.631 1.00 98.25 103 CYS A C 1
ATOM 778 O O . CYS A 1 103 ? -2.617 5.960 7.354 1.00 98.25 103 CYS A O 1
ATOM 780 N N . TYR A 1 104 ? -0.665 4.865 7.578 1.00 97.88 104 TYR A N 1
ATOM 781 C CA . TYR A 1 104 ? 0.123 5.965 7.030 1.00 97.88 104 TYR A CA 1
ATOM 782 C C . TYR A 1 104 ? -0.320 6.252 5.593 1.00 97.88 104 TYR A C 1
ATOM 784 O O . TYR A 1 104 ? -0.509 5.314 4.839 1.00 97.88 104 TYR A O 1
ATOM 792 N N . HIS A 1 105 ? -0.438 7.515 5.190 1.00 96.06 105 HIS A N 1
ATOM 793 C CA . HIS A 1 105 ? -0.420 7.940 3.788 1.00 96.06 105 HIS A CA 1
ATOM 794 C C . HIS A 1 105 ? 0.296 9.304 3.721 1.00 96.06 105 HIS A C 1
ATOM 796 O O . HIS A 1 105 ? 0.138 10.116 4.640 1.00 96.06 105 HIS A O 1
ATOM 802 N N . PRO A 1 106 ? 1.074 9.622 2.666 1.00 93.12 106 PRO A N 1
ATOM 803 C CA . PRO A 1 106 ? 1.941 10.808 2.670 1.00 93.12 106 PRO A CA 1
ATOM 804 C C . PRO A 1 106 ? 1.211 12.139 2.905 1.00 93.12 106 PRO A C 1
ATOM 806 O O . PRO A 1 106 ? 1.777 13.083 3.452 1.00 93.12 106 PRO A O 1
ATOM 809 N N . GLY A 1 107 ? -0.058 12.233 2.498 1.00 92.06 107 GLY A N 1
ATOM 810 C CA . GLY A 1 107 ? -0.880 13.427 2.720 1.00 92.06 107 GLY A CA 1
ATOM 811 C C . GLY A 1 107 ? -1.500 13.540 4.119 1.00 92.06 107 GLY A C 1
ATOM 812 O O . GLY A 1 107 ? -1.765 14.653 4.556 1.00 92.06 107 GLY A O 1
ATOM 813 N N . LYS A 1 108 ? -1.775 12.415 4.788 1.00 94.25 108 LYS A N 1
ATOM 814 C CA . LYS A 1 108 ? -2.440 12.300 6.103 1.00 94.25 108 LYS A CA 1
ATOM 815 C C . LYS A 1 108 ? -2.612 10.820 6.455 1.00 94.25 108 LYS A C 1
ATOM 817 O O . LYS A 1 108 ? -2.581 9.995 5.552 1.00 94.25 108 LYS A O 1
ATOM 822 N N . GLY A 1 109 ? -2.901 10.491 7.712 1.00 96.31 109 GLY A N 1
ATOM 823 C CA . GLY A 1 109 ? -3.429 9.162 8.045 1.00 96.31 109 GLY A CA 1
ATOM 824 C C . GLY A 1 109 ? -4.792 8.922 7.382 1.00 96.31 109 GLY A C 1
ATOM 825 O O . GLY A 1 109 ? -5.636 9.823 7.369 1.00 96.31 109 GLY A O 1
ATOM 826 N N . ILE A 1 110 ? -5.001 7.730 6.820 1.00 98.06 110 ILE A N 1
ATOM 827 C CA . ILE A 1 110 ? -6.258 7.326 6.165 1.00 98.06 110 ILE A CA 1
ATOM 828 C C . ILE A 1 110 ? -6.690 5.927 6.622 1.00 98.06 110 ILE A C 1
ATOM 830 O O . ILE A 1 110 ? -5.823 5.127 6.965 1.00 98.06 110 ILE A O 1
ATOM 834 N N . PRO A 1 111 ? -7.993 5.600 6.634 1.00 98.31 111 PRO A N 1
ATOM 835 C CA . PRO A 1 111 ? -8.454 4.237 6.891 1.00 98.31 111 PRO A CA 1
ATOM 836 C C . PRO A 1 111 ? -7.883 3.227 5.888 1.00 98.31 111 PRO A C 1
ATOM 838 O O . PRO A 1 111 ? -7.707 3.559 4.714 1.00 98.31 111 PRO A O 1
ATOM 841 N N . ALA A 1 112 ? -7.681 1.978 6.318 1.00 98.19 112 ALA A N 1
ATOM 842 C CA . ALA A 1 112 ? -7.284 0.885 5.426 1.00 98.19 112 ALA A CA 1
ATOM 843 C C . ALA A 1 112 ? -8.250 0.726 4.233 1.00 98.19 112 ALA A C 1
ATOM 845 O O . ALA A 1 112 ? -7.809 0.483 3.114 1.00 98.19 112 ALA A O 1
ATOM 846 N N . ALA A 1 113 ? -9.552 0.961 4.431 1.00 97.88 113 ALA A N 1
ATOM 847 C CA . ALA A 1 113 ? -10.546 0.933 3.353 1.00 97.88 113 ALA A CA 1
ATOM 848 C C . ALA A 1 113 ? -10.248 1.920 2.210 1.00 97.88 113 ALA A C 1
ATOM 850 O O . ALA A 1 113 ? -10.448 1.589 1.045 1.00 97.88 113 ALA A O 1
ATOM 851 N N . THR A 1 114 ? -9.706 3.104 2.514 1.00 98.25 114 THR A N 1
ATOM 852 C CA . THR A 1 114 ? -9.395 4.120 1.494 1.00 98.25 114 THR A CA 1
ATOM 853 C C . THR A 1 114 ? -8.301 3.657 0.527 1.00 98.25 114 THR A C 1
ATOM 855 O O . THR A 1 114 ? -8.244 4.126 -0.606 1.00 98.25 114 THR A O 1
ATOM 858 N N . TYR A 1 115 ? -7.452 2.703 0.923 1.00 97.62 115 TYR A N 1
ATOM 859 C CA . TYR A 1 115 ? -6.446 2.140 0.023 1.00 97.62 115 TYR A CA 1
ATOM 860 C C . TYR A 1 115 ? -7.040 1.328 -1.133 1.00 97.62 115 TYR A C 1
ATOM 862 O O . TYR A 1 115 ? -6.404 1.237 -2.183 1.00 97.62 115 TYR A O 1
ATOM 870 N N . VAL A 1 116 ? -8.256 0.792 -0.987 1.00 96.38 116 VAL A N 1
ATOM 871 C CA . VAL A 1 116 ? -8.966 0.132 -2.093 1.00 96.38 116 VAL A CA 1
ATOM 872 C C . VAL A 1 116 ? -9.316 1.159 -3.171 1.00 96.38 116 VAL A C 1
ATOM 874 O O . VAL A 1 116 ? -8.998 0.952 -4.341 1.00 96.38 116 VAL A O 1
ATOM 877 N N . ASP A 1 117 ? -9.873 2.305 -2.772 1.00 95.88 117 ASP A N 1
ATOM 878 C CA . ASP A 1 117 ? -10.219 3.393 -3.693 1.00 95.88 117 ASP A CA 1
ATOM 879 C C . ASP A 1 117 ? -8.977 3.948 -4.398 1.00 95.88 117 ASP A C 1
ATOM 881 O O . ASP A 1 117 ? -8.971 4.127 -5.617 1.00 95.88 117 ASP A O 1
ATOM 885 N N . LEU A 1 118 ? -7.897 4.175 -3.640 1.00 94.94 118 LEU A N 1
ATOM 886 C CA . LEU A 1 118 ? -6.622 4.633 -4.194 1.00 94.94 118 LEU A CA 1
ATOM 887 C C . LEU A 1 118 ? -6.057 3.629 -5.198 1.00 94.94 118 LEU A C 1
ATOM 889 O O . LEU A 1 118 ? -5.584 4.030 -6.260 1.00 94.94 118 LEU A O 1
ATOM 893 N N . ARG A 1 119 ? -6.155 2.327 -4.908 1.00 92.94 119 ARG A N 1
ATOM 894 C CA . ARG A 1 119 ? -5.670 1.288 -5.817 1.00 92.94 119 ARG A CA 1
ATOM 895 C C . ARG A 1 119 ? -6.464 1.249 -7.119 1.00 92.94 119 ARG A C 1
ATOM 897 O O . ARG A 1 119 ? -5.864 1.125 -8.185 1.00 92.94 119 ARG A O 1
ATOM 904 N N . LEU A 1 120 ? -7.787 1.375 -7.047 1.00 91.75 120 LEU A N 1
ATOM 905 C CA . LEU A 1 120 ? -8.644 1.447 -8.231 1.00 91.75 120 LEU A CA 1
ATOM 906 C C . LEU A 1 120 ? -8.344 2.699 -9.063 1.00 91.75 120 LEU A C 1
ATOM 908 O O . LEU 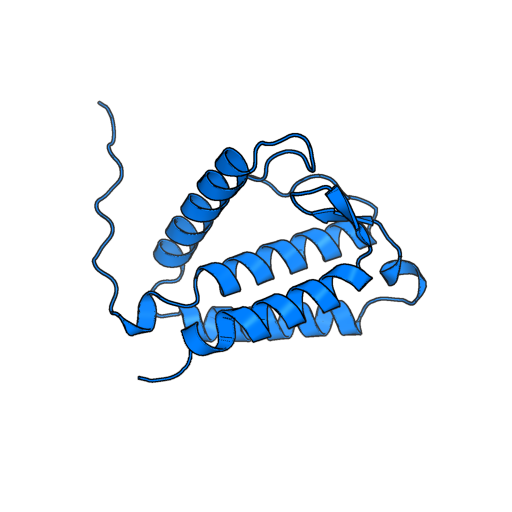A 1 120 ? -8.223 2.604 -10.283 1.00 91.75 120 LEU A O 1
ATOM 912 N N . ALA A 1 121 ? -8.165 3.851 -8.412 1.00 90.94 121 ALA A N 1
ATOM 913 C CA . ALA A 1 121 ? -7.809 5.097 -9.083 1.00 90.94 121 ALA A CA 1
ATOM 914 C C . ALA A 1 121 ? -6.436 5.014 -9.766 1.00 90.94 121 ALA A C 1
ATOM 916 O O . ALA A 1 121 ? -6.309 5.410 -10.922 1.00 90.94 121 ALA A O 1
ATOM 917 N N . GLU A 1 122 ? -5.420 4.464 -9.093 1.00 88.31 122 GLU A N 1
ATOM 918 C CA . GLU A 1 122 ? -4.098 4.254 -9.691 1.00 88.31 122 GLU A CA 1
ATOM 919 C C . GLU A 1 122 ? -4.164 3.359 -10.924 1.00 88.31 122 GLU A C 1
ATOM 921 O O . GLU A 1 122 ? -3.580 3.693 -11.953 1.00 88.31 122 GLU A O 1
ATOM 926 N N . LEU A 1 123 ? -4.883 2.237 -10.845 1.00 86.31 123 LEU A N 1
ATOM 927 C CA . LEU A 1 123 ? -5.037 1.343 -11.988 1.00 86.31 123 LEU A CA 1
ATOM 928 C C . LEU A 1 123 ? -5.755 2.048 -13.141 1.00 86.31 123 LEU A C 1
ATOM 930 O O . LEU A 1 123 ? -5.237 2.033 -14.248 1.00 86.31 123 LEU A O 1
ATOM 934 N N . ALA A 1 124 ? -6.867 2.740 -12.889 1.00 85.94 124 ALA A N 1
ATOM 935 C CA . ALA A 1 124 ? -7.612 3.450 -13.931 1.00 85.94 124 ALA A CA 1
ATOM 936 C C . ALA A 1 124 ? -6.800 4.580 -14.593 1.00 85.94 124 ALA A C 1
ATOM 938 O O . ALA A 1 124 ? -6.897 4.796 -15.799 1.00 85.94 124 ALA A O 1
ATOM 939 N N . ILE A 1 125 ? -5.991 5.308 -13.816 1.00 82.56 125 ILE A N 1
ATOM 940 C CA . ILE A 1 125 ? -5.180 6.423 -14.323 1.00 82.56 125 ILE A CA 1
ATOM 941 C C . ILE A 1 125 ? -3.947 5.924 -15.072 1.00 82.56 125 ILE A C 1
ATOM 943 O O . ILE A 1 125 ? -3.520 6.594 -16.007 1.00 82.56 125 ILE A O 1
ATOM 947 N N . HIS A 1 126 ? -3.370 4.786 -14.683 1.00 79.69 126 HIS A N 1
ATOM 948 C CA . HIS A 1 126 ? -2.073 4.325 -15.182 1.00 79.69 126 HIS A CA 1
ATOM 949 C C . HIS A 1 126 ? -2.142 3.017 -15.988 1.00 79.69 126 HIS A C 1
ATOM 951 O O . HIS A 1 126 ? -1.104 2.491 -16.367 1.00 79.69 126 HIS A O 1
ATOM 957 N N . GLU A 1 127 ? -3.323 2.480 -16.303 1.00 68.06 127 GLU A N 1
ATOM 958 C CA . GLU A 1 127 ? -3.478 1.237 -17.083 1.00 68.06 127 GLU A CA 1
ATOM 959 C C . GLU A 1 127 ? -2.728 1.283 -18.428 1.00 68.06 127 GLU A C 1
ATOM 961 O O . GLU A 1 127 ? -2.041 0.336 -18.819 1.00 68.06 127 GLU A O 1
ATOM 966 N N . TRP A 1 128 ? -2.774 2.436 -19.100 1.00 66.69 128 TRP A N 1
ATOM 967 C CA . TRP A 1 128 ? -2.088 2.691 -20.370 1.00 66.69 128 TRP A CA 1
ATOM 968 C C . TRP A 1 128 ? -0.553 2.674 -20.260 1.00 66.69 128 TRP A C 1
ATOM 970 O O . TRP A 1 128 ? 0.135 2.653 -21.280 1.00 66.69 128 TRP A O 1
ATOM 980 N N . GLU A 1 129 ? 0.010 2.650 -19.047 1.00 63.38 129 GLU A N 1
ATOM 981 C CA . GLU A 1 129 ? 1.445 2.458 -18.824 1.00 63.38 129 GLU A CA 1
ATOM 982 C C . GLU A 1 129 ? 1.913 1.033 -19.150 1.00 63.38 129 GLU A C 1
ATOM 984 O O . GLU A 1 129 ? 3.085 0.848 -19.480 1.00 63.38 129 GLU A O 1
ATOM 989 N N . TYR A 1 130 ? 1.018 0.042 -19.104 1.00 59.97 130 TYR A N 1
ATOM 990 C CA . TYR A 1 130 ? 1.328 -1.364 -19.391 1.00 59.97 130 TYR A CA 1
ATOM 991 C C . TYR A 1 130 ? 0.753 -1.878 -20.712 1.00 59.97 130 TYR A C 1
ATOM 993 O O . TYR A 1 130 ? 1.070 -2.999 -21.113 1.00 59.97 130 TYR A O 1
ATOM 1001 N N . ALA A 1 131 ? -0.066 -1.080 -21.399 1.00 57.50 131 ALA A N 1
ATOM 1002 C CA . ALA A 1 131 ? -0.587 -1.450 -22.705 1.00 57.50 131 ALA A CA 1
ATOM 1003 C C . ALA A 1 131 ? 0.575 -1.634 -23.708 1.00 57.50 131 ALA A C 1
ATOM 1005 O O . ALA A 1 131 ? 1.445 -0.759 -23.805 1.00 57.50 131 ALA A O 1
ATOM 1006 N N . PRO A 1 132 ? 0.629 -2.758 -24.448 1.00 54.81 132 PRO A N 1
ATOM 1007 C CA . PRO A 1 132 ? 1.579 -2.898 -25.540 1.00 54.81 132 PRO A CA 1
ATOM 1008 C C . PRO A 1 132 ? 1.254 -1.847 -26.613 1.00 54.81 132 PRO A C 1
ATOM 1010 O O . PRO A 1 132 ? 0.107 -1.740 -27.045 1.00 54.81 132 PRO A O 1
ATOM 1013 N N . ASN A 1 133 ? 2.260 -1.051 -26.994 1.00 51.97 133 ASN A N 1
ATOM 1014 C CA . ASN A 1 133 ? 2.198 -0.184 -28.176 1.00 51.97 133 ASN A CA 1
ATOM 1015 C C . ASN A 1 133 ? 2.218 -1.025 -29.455 1.00 51.97 133 ASN A C 1
ATOM 1017 O O . ASN A 1 133 ? 3.016 -1.991 -29.486 1.00 51.97 133 ASN A O 1
#

Foldseek 3Di:
DDPDPDDQPDADPLLVFQLLVLVLLVQLCVQLVQQLVPHQADDPQADGAQPDDPVVRVVSSVVSSSVSCVVCPPCRVVSSVVSVVVSVVSVVPDDPVSQQGFTYDNHHTDGNVVVVVVNVVCCVVRVVSNDDD

Sequence (133 aa):
MKIGPKPVPAMPGSQRRGGPLTASVDLYESAISRGITGDSNPPEGFSAAGVSSLMTRLEENTQRVINLRQDIGDRLLSVFSGRCQDLTKLFEGLADKDWQKLCYHPGKGIPAATYVDLRLAELAIHEWEYAPN

pLDDT: mean 84.84, std 17.4, range [36.69, 98.38]